Protein AF-A0A316PCS7-F1 (afdb_monomer)

Sequence (83 aa):
MIEINVNEYEKMRNENNKFCGRVFSRNDKKVVMYYKTTNEDDLSKSSYQILNELTSKQVLLKGSYDVFRHWMSPEVENVNFNY

Foldseek 3Di:
DAWDDPVVQVVCVVVLNQQWKWKAFPVVRGTPTIDGDPDPVVLPDDQVRVVVVVCVVPVDDFGWMWIAGSNDPVRTDIDRRDD

Structure (mmCIF, N/CA/C/O backbone):
data_AF-A0A316PCS7-F1
#
_entry.id   AF-A0A316PCS7-F1
#
loop_
_atom_site.group_PDB
_atom_site.id
_atom_site.type_symbol
_atom_site.label_atom_id
_atom_site.label_alt_id
_atom_site.label_comp_id
_atom_site.label_asym_id
_atom_site.label_entity_id
_atom_s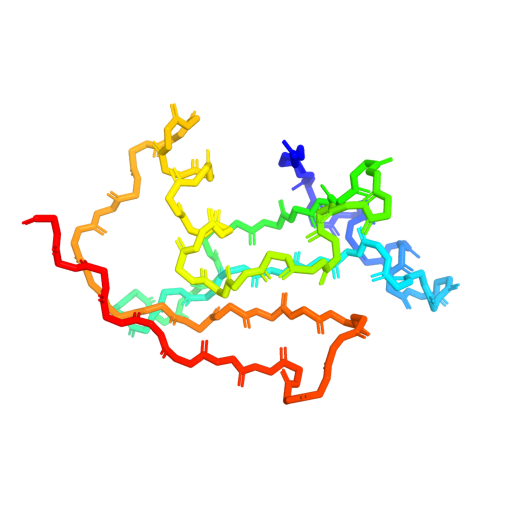ite.label_seq_id
_atom_site.pdbx_PDB_ins_code
_atom_site.Cartn_x
_atom_site.Cartn_y
_atom_site.Cartn_z
_atom_site.occupancy
_atom_site.B_iso_or_equiv
_atom_site.auth_seq_id
_atom_site.auth_comp_id
_atom_site.auth_asym_id
_atom_site.auth_atom_id
_atom_site.pdbx_PDB_model_num
ATOM 1 N N . MET A 1 1 ? 10.736 4.053 0.891 1.00 81.81 1 MET A N 1
ATOM 2 C CA . MET A 1 1 ? 9.418 4.244 0.229 1.00 81.81 1 MET A CA 1
ATOM 3 C C . MET A 1 1 ? 8.921 5.678 0.298 1.00 81.81 1 MET A C 1
ATOM 5 O O . MET A 1 1 ? 9.193 6.387 1.269 1.00 81.81 1 MET A O 1
ATOM 9 N N . ILE A 1 2 ? 8.199 6.111 -0.736 1.00 86.31 2 ILE A N 1
ATOM 10 C CA . ILE A 1 2 ? 7.633 7.462 -0.847 1.00 86.31 2 ILE A CA 1
ATOM 11 C C . ILE A 1 2 ? 6.131 7.343 -1.110 1.00 86.31 2 ILE A C 1
ATOM 13 O O . ILE A 1 2 ? 5.726 6.578 -1.985 1.00 86.31 2 ILE A O 1
ATOM 17 N N . GLU A 1 3 ? 5.321 8.090 -0.359 1.00 87.69 3 GLU A N 1
ATOM 18 C CA . GLU A 1 3 ? 3.893 8.231 -0.649 1.00 87.69 3 GLU A CA 1
ATOM 19 C C . GLU A 1 3 ? 3.700 8.967 -1.979 1.00 87.69 3 GLU A C 1
ATOM 21 O O . GLU A 1 3 ? 4.366 9.961 -2.266 1.00 87.69 3 GLU A O 1
ATOM 26 N N . ILE A 1 4 ? 2.776 8.470 -2.791 1.00 90.00 4 ILE A N 1
ATOM 27 C CA . ILE A 1 4 ? 2.377 9.091 -4.050 1.00 90.00 4 ILE A CA 1
ATOM 28 C C . ILE A 1 4 ? 0.875 9.349 -4.040 1.00 90.00 4 ILE A C 1
ATOM 30 O O . ILE A 1 4 ? 0.122 8.752 -3.274 1.00 90.00 4 ILE A O 1
ATOM 34 N N . ASN A 1 5 ? 0.426 10.241 -4.914 1.00 90.94 5 ASN A N 1
ATOM 35 C CA . ASN A 1 5 ? -0.998 10.446 -5.130 1.00 90.94 5 ASN A CA 1
ATOM 36 C C . ASN A 1 5 ? -1.579 9.362 -6.060 1.00 90.94 5 ASN A C 1
ATOM 38 O O . ASN A 1 5 ? -0.854 8.591 -6.694 1.00 90.94 5 ASN A O 1
ATOM 42 N N . VAL A 1 6 ? -2.909 9.323 -6.148 1.00 89.62 6 VAL A N 1
ATOM 43 C CA . VAL A 1 6 ? -3.631 8.346 -6.974 1.00 89.62 6 VAL A CA 1
ATOM 44 C C . VAL A 1 6 ? -3.279 8.453 -8.462 1.00 89.62 6 VAL A C 1
ATOM 46 O O . VAL A 1 6 ? -3.099 7.425 -9.102 1.00 89.62 6 VAL A O 1
ATOM 49 N N . ASN A 1 7 ? -3.098 9.665 -9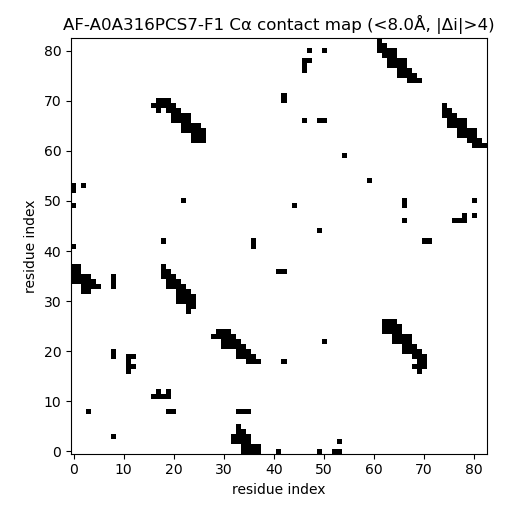.000 1.00 91.62 7 ASN A N 1
ATOM 50 C CA . ASN A 1 7 ? -2.788 9.865 -10.420 1.00 91.62 7 ASN A CA 1
ATOM 51 C C . ASN A 1 7 ? -1.424 9.266 -10.785 1.00 91.62 7 ASN A C 1
ATOM 53 O O . ASN A 1 7 ? -1.296 8.576 -11.793 1.00 91.62 7 ASN A O 1
ATOM 57 N N . GLU A 1 8 ? -0.417 9.492 -9.941 1.00 90.38 8 GLU A N 1
ATOM 58 C CA . GLU A 1 8 ? 0.917 8.914 -10.103 1.00 90.38 8 GLU A CA 1
ATOM 59 C C . GLU A 1 8 ? 0.869 7.387 -10.003 1.00 90.38 8 GLU A C 1
ATOM 61 O O . GLU A 1 8 ? 1.482 6.693 -10.813 1.00 90.38 8 GLU A O 1
ATOM 66 N N . TYR A 1 9 ? 0.092 6.851 -9.057 1.00 90.81 9 TYR A N 1
ATOM 67 C CA . TYR A 1 9 ? -0.107 5.409 -8.935 1.00 90.81 9 TYR A CA 1
ATOM 68 C C . TYR A 1 9 ? -0.767 4.811 -10.180 1.00 90.81 9 TYR A C 1
ATOM 70 O O . TYR A 1 9 ? -0.298 3.794 -10.686 1.00 90.81 9 TYR A O 1
ATOM 78 N N . GLU A 1 10 ? -1.832 5.428 -10.695 1.00 90.31 10 GLU A N 1
ATOM 79 C CA . GLU A 1 10 ? -2.519 4.945 -11.895 1.00 90.31 10 GLU A CA 1
ATOM 80 C C . GLU A 1 10 ? -1.623 5.016 -13.127 1.00 90.31 10 GLU A C 1
ATOM 82 O O . GLU A 1 10 ? -1.607 4.078 -13.923 1.00 90.31 10 GLU A O 1
ATOM 87 N N . LYS A 1 11 ? -0.822 6.078 -13.261 1.00 91.56 11 LYS A N 1
ATOM 88 C CA . LYS A 1 11 ? 0.171 6.197 -14.329 1.00 91.56 11 LYS A CA 1
ATOM 89 C C . LYS A 1 11 ? 1.198 5.065 -14.254 1.00 91.56 11 LYS A C 1
ATOM 91 O O . LYS A 1 11 ? 1.346 4.324 -15.220 1.00 91.56 11 LYS A O 1
ATOM 96 N N . MET A 1 12 ? 1.813 4.860 -13.088 1.00 89.31 12 MET A N 1
ATOM 97 C CA . MET A 1 12 ? 2.766 3.768 -12.860 1.00 89.31 12 MET A CA 1
ATOM 98 C C . MET A 1 12 ? 2.137 2.396 -13.124 1.00 89.31 12 MET A C 1
ATOM 100 O O . MET A 1 12 ? 2.741 1.556 -13.785 1.00 89.31 12 MET A O 1
ATOM 104 N N . ARG A 1 13 ? 0.902 2.173 -12.665 1.00 85.00 13 ARG A N 1
ATOM 105 C CA . ARG A 1 13 ? 0.161 0.933 -12.911 1.00 85.00 13 ARG A CA 1
ATOM 106 C C . ARG A 1 13 ? -0.092 0.705 -14.404 1.00 85.00 13 ARG A C 1
ATOM 108 O O . ARG A 1 13 ? 0.101 -0.412 -14.878 1.00 85.00 13 ARG A O 1
ATOM 115 N N . ASN A 1 14 ? -0.505 1.738 -15.138 1.00 86.81 14 ASN A N 1
ATOM 116 C CA . ASN A 1 14 ? -0.732 1.669 -16.586 1.00 86.81 14 ASN A CA 1
ATOM 117 C C . ASN A 1 14 ? 0.568 1.412 -17.360 1.00 86.81 14 ASN A C 1
ATOM 119 O O . ASN A 1 14 ? 0.559 0.682 -18.346 1.00 86.81 14 ASN A O 1
ATOM 123 N N . GLU A 1 15 ? 1.691 1.936 -16.872 1.00 88.19 15 GLU A N 1
ATOM 124 C CA . GLU A 1 15 ? 3.033 1.664 -17.400 1.00 88.19 15 GLU A CA 1
ATOM 125 C C . GLU A 1 15 ? 3.590 0.291 -16.968 1.00 88.19 15 GLU A C 1
ATOM 127 O O . GLU A 1 15 ? 4.748 -0.019 -17.235 1.00 88.19 15 GLU A O 1
ATOM 132 N N . ASN A 1 16 ? 2.783 -0.548 -16.303 1.00 79.81 16 ASN A N 1
ATOM 133 C CA . ASN A 1 16 ? 3.187 -1.845 -15.750 1.00 79.81 16 ASN A CA 1
ATOM 134 C C . ASN A 1 16 ? 4.398 -1.743 -14.800 1.00 79.81 16 ASN A C 1
ATOM 136 O O . ASN A 1 16 ? 5.221 -2.653 -14.680 1.00 79.81 16 ASN A O 1
ATOM 140 N N . ASN A 1 17 ? 4.526 -0.600 -14.127 1.00 81.75 17 ASN A N 1
ATOM 141 C CA . ASN A 1 17 ? 5.648 -0.316 -13.260 1.00 81.75 17 ASN A CA 1
ATOM 142 C C . ASN A 1 17 ? 5.512 -1.113 -11.961 1.00 81.75 17 ASN A C 1
ATOM 144 O O . ASN A 1 17 ? 4.623 -0.882 -11.138 1.00 81.75 17 ASN A O 1
ATOM 148 N N . LYS A 1 18 ? 6.445 -2.044 -11.771 1.00 79.25 18 LYS A N 1
ATOM 149 C CA . LYS A 1 18 ? 6.479 -2.943 -10.620 1.00 79.25 18 LYS A CA 1
ATOM 150 C C . LYS A 1 18 ? 6.852 -2.232 -9.322 1.00 79.25 18 LYS A C 1
ATOM 152 O O . LYS A 1 18 ? 6.621 -2.785 -8.268 1.00 79.25 18 LYS A O 1
ATOM 157 N N . PHE A 1 19 ? 7.348 -0.999 -9.347 1.00 85.38 19 PHE A N 1
ATOM 158 C CA . PHE A 1 19 ? 7.796 -0.283 -8.148 1.00 85.38 19 PHE A CA 1
ATOM 159 C C . PHE A 1 19 ? 6.675 0.507 -7.444 1.00 85.38 19 PHE A C 1
ATOM 161 O O . PHE A 1 19 ? 6.933 1.538 -6.819 1.00 85.38 19 PHE A O 1
ATOM 168 N N . CYS A 1 20 ? 5.414 0.080 -7.565 1.00 88.94 20 CYS A N 1
ATOM 169 C CA . CYS A 1 20 ? 4.268 0.773 -6.973 1.00 88.94 20 CYS A CA 1
ATOM 170 C C . CYS A 1 20 ? 3.339 -0.168 -6.197 1.00 88.94 20 CYS A C 1
ATOM 172 O O . CYS A 1 20 ? 3.238 -1.362 -6.476 1.00 88.94 20 CYS A O 1
ATOM 174 N N . GLY A 1 21 ? 2.662 0.378 -5.191 1.00 90.56 21 GLY A N 1
ATOM 175 C CA . GLY A 1 21 ? 1.783 -0.361 -4.297 1.00 90.56 21 GLY A CA 1
ATOM 176 C C . GLY A 1 21 ? 0.722 0.536 -3.669 1.00 90.56 21 GLY A C 1
ATOM 177 O O . GLY A 1 21 ? 0.746 1.761 -3.800 1.00 90.56 21 GLY A O 1
ATOM 178 N N . ARG A 1 22 ? -0.247 -0.080 -2.993 1.00 91.44 22 ARG A N 1
ATOM 179 C CA . ARG A 1 22 ? -1.274 0.646 -2.232 1.00 91.44 22 ARG A CA 1
ATOM 180 C C . ARG A 1 22 ? -1.601 -0.061 -0.929 1.00 91.44 22 ARG A C 1
ATOM 182 O O . ARG A 1 22 ? -1.439 -1.272 -0.826 1.00 91.44 22 ARG A O 1
ATOM 189 N N . VAL A 1 23 ? -2.084 0.692 0.045 1.00 90.12 23 VAL A N 1
ATOM 190 C CA . VAL A 1 23 ? -2.525 0.178 1.339 1.00 90.12 23 VAL A CA 1
ATOM 191 C C . VAL A 1 23 ? -4.019 0.419 1.468 1.00 90.12 23 VAL A C 1
ATOM 193 O O . VAL A 1 23 ? -4.496 1.551 1.368 1.00 90.12 23 VAL A O 1
ATOM 196 N N . PHE A 1 24 ? -4.765 -0.653 1.692 1.00 90.50 24 PHE A N 1
ATOM 197 C CA . PHE A 1 24 ? -6.206 -0.615 1.885 1.00 90.50 24 PHE A CA 1
ATOM 198 C C . PHE A 1 24 ? -6.539 -0.897 3.347 1.00 90.50 24 PHE A C 1
ATOM 200 O O . PHE A 1 24 ? -6.156 -1.934 3.878 1.00 90.50 24 PHE A O 1
ATOM 207 N N . SER A 1 25 ? -7.249 0.020 4.004 1.00 89.19 25 SER A N 1
ATOM 208 C CA . SER A 1 25 ? -7.773 -0.209 5.353 1.00 89.19 25 SER A CA 1
ATOM 209 C C . SER A 1 25 ? -9.036 -1.049 5.250 1.00 89.19 25 SER A C 1
ATOM 211 O O . SER A 1 25 ? -10.022 -0.619 4.645 1.00 89.19 25 SER A O 1
ATOM 213 N N . ARG A 1 26 ? -9.038 -2.233 5.868 1.00 86.31 26 ARG A N 1
ATOM 214 C CA . ARG A 1 26 ? -10.257 -3.045 5.974 1.00 86.31 26 ARG A CA 1
ATOM 215 C C . ARG A 1 26 ? -11.265 -2.444 6.942 1.00 86.31 26 ARG A C 1
ATOM 217 O O . ARG A 1 26 ? -12.461 -2.611 6.720 1.00 86.31 26 ARG A O 1
ATOM 224 N N . ASN A 1 27 ? -10.800 -1.728 7.965 1.00 84.31 27 ASN A N 1
ATOM 225 C CA . ASN A 1 27 ? -11.676 -1.064 8.931 1.00 84.31 27 ASN A CA 1
ATOM 226 C C . ASN A 1 27 ? -12.522 0.016 8.249 1.00 84.31 27 ASN A C 1
ATOM 228 O O . ASN A 1 27 ? -13.741 0.037 8.391 1.00 84.31 27 ASN A O 1
ATOM 232 N N . ASP A 1 28 ? -11.878 0.873 7.458 1.00 82.00 28 ASP A N 1
ATOM 233 C CA . ASP A 1 28 ? -12.533 1.980 6.754 1.00 82.00 28 ASP A CA 1
ATOM 234 C C . ASP A 1 28 ? -13.083 1.586 5.376 1.00 82.00 28 ASP A C 1
ATOM 236 O O . ASP A 1 28 ? -13.725 2.399 4.711 1.00 82.00 28 ASP A O 1
ATOM 240 N N . LYS A 1 29 ? -12.781 0.365 4.913 1.00 85.56 29 LYS A N 1
ATOM 241 C CA . LYS A 1 29 ? -13.070 -0.140 3.561 1.00 85.56 29 LYS A CA 1
ATOM 242 C C . LYS A 1 29 ? -12.636 0.824 2.448 1.00 85.56 29 LYS A C 1
ATOM 244 O O . LYS A 1 29 ? -13.310 0.944 1.425 1.00 85.56 29 LYS A O 1
ATOM 249 N N . LYS A 1 30 ? -11.501 1.504 2.631 1.00 85.75 30 LYS A N 1
ATOM 250 C CA . LYS A 1 30 ? -10.958 2.473 1.667 1.00 85.75 30 LYS A CA 1
ATOM 251 C C . LYS A 1 30 ? -9.443 2.363 1.540 1.00 85.75 30 LYS A C 1
ATOM 253 O O . LYS A 1 30 ? -8.754 1.949 2.474 1.00 85.75 30 LYS A O 1
ATOM 258 N N . VAL A 1 31 ? -8.922 2.771 0.383 1.00 85.06 31 VAL A N 1
ATOM 259 C CA . VAL A 1 31 ? -7.477 2.957 0.202 1.00 85.06 31 VAL A CA 1
ATOM 260 C C . VAL A 1 31 ? -7.048 4.133 1.065 1.00 85.06 31 VAL A C 1
ATOM 262 O O . VAL A 1 31 ? -7.586 5.230 0.928 1.00 85.06 31 VAL A O 1
ATOM 265 N N . VAL A 1 32 ? -6.110 3.881 1.969 1.00 87.44 32 VAL A N 1
ATOM 266 C CA . VA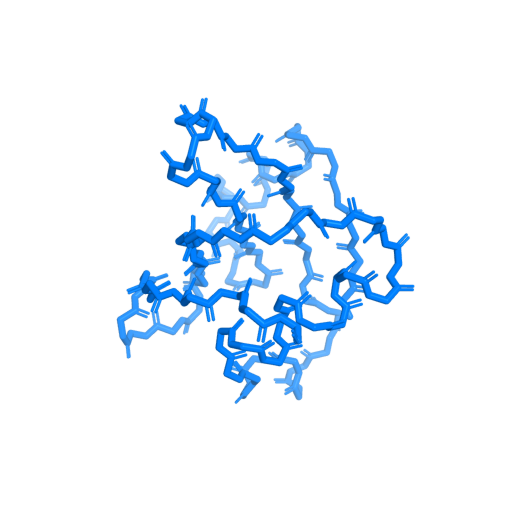L A 1 32 ? -5.573 4.909 2.864 1.00 87.44 32 VAL A CA 1
ATOM 267 C C . VAL A 1 32 ? -4.289 5.513 2.320 1.00 87.44 32 VAL A C 1
ATOM 269 O O . VAL A 1 32 ? -3.976 6.641 2.668 1.00 87.44 32 VAL A O 1
ATOM 272 N N . MET A 1 33 ? -3.568 4.790 1.455 1.00 88.75 33 MET A N 1
ATOM 273 C CA . MET A 1 33 ? -2.285 5.257 0.940 1.00 88.75 33 MET A CA 1
ATOM 274 C C . MET A 1 33 ? -1.915 4.608 -0.393 1.00 88.75 33 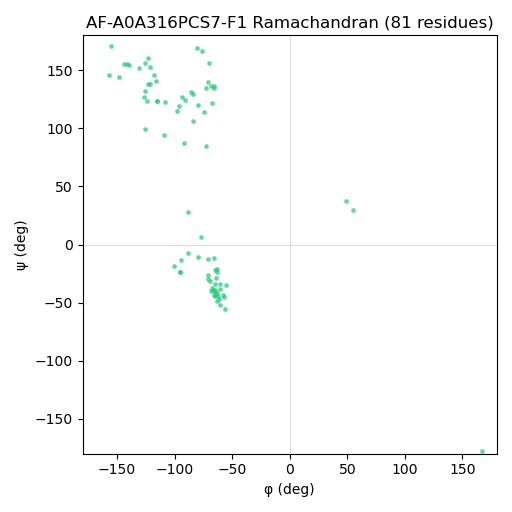MET A C 1
ATOM 276 O O . MET A 1 33 ? -2.168 3.420 -0.610 1.00 88.75 33 MET A O 1
ATOM 280 N N . TYR A 1 34 ? -1.244 5.372 -1.251 1.00 91.12 34 TYR A N 1
ATOM 281 C CA . TYR A 1 34 ? -0.528 4.869 -2.420 1.00 91.12 34 TYR A CA 1
ATOM 282 C C . TYR A 1 34 ? 0.954 5.161 -2.235 1.00 91.12 34 TYR A C 1
ATOM 284 O O . TYR A 1 34 ? 1.325 6.212 -1.719 1.00 91.12 34 TYR A O 1
ATOM 292 N N . TYR A 1 35 ? 1.819 4.238 -2.632 1.00 89.75 35 TYR A N 1
ATOM 293 C CA . TYR A 1 35 ? 3.249 4.401 -2.416 1.00 89.75 35 TYR A CA 1
ATOM 294 C C . TYR A 1 35 ? 4.056 3.839 -3.580 1.00 89.75 35 TYR A C 1
ATOM 296 O O . TYR A 1 35 ? 3.611 2.949 -4.309 1.00 89.75 35 TYR A O 1
ATOM 304 N N . LYS A 1 36 ? 5.267 4.373 -3.742 1.00 90.19 36 LYS A N 1
ATOM 305 C CA . LYS A 1 36 ? 6.290 3.821 -4.625 1.00 90.19 36 LYS A CA 1
ATOM 306 C C . LYS A 1 36 ? 7.522 3.394 -3.846 1.00 90.19 36 LYS A C 1
ATOM 308 O O . LYS A 1 36 ? 7.927 4.025 -2.860 1.00 90.19 36 LYS A O 1
ATOM 313 N N . THR A 1 37 ? 8.135 2.327 -4.323 1.00 86.56 37 THR A N 1
ATOM 314 C CA . THR A 1 37 ? 9.456 1.872 -3.904 1.00 86.56 37 THR A CA 1
ATOM 315 C C . THR A 1 37 ? 10.498 2.607 -4.735 1.00 86.56 37 THR A C 1
ATOM 317 O O . THR A 1 37 ? 10.366 2.707 -5.951 1.00 86.56 37 THR A O 1
ATOM 320 N N . THR A 1 38 ? 11.510 3.171 -4.087 1.00 79.94 38 THR A N 1
ATOM 321 C CA . THR A 1 38 ? 12.560 3.946 -4.771 1.00 79.94 38 THR A CA 1
ATOM 322 C C . THR A 1 38 ? 13.791 3.113 -5.086 1.00 79.94 38 THR A C 1
ATOM 324 O O . THR A 1 38 ? 14.515 3.459 -6.010 1.00 79.94 38 THR A O 1
ATOM 327 N N . ASN A 1 39 ? 14.007 2.024 -4.344 1.00 79.50 39 ASN A N 1
ATOM 328 C CA . ASN A 1 39 ? 15.146 1.127 -4.504 1.00 79.50 39 ASN A CA 1
ATOM 329 C C . ASN A 1 39 ? 14.669 -0.319 -4.685 1.00 79.50 39 ASN A C 1
ATOM 331 O O . ASN A 1 39 ? 13.594 -0.678 -4.210 1.00 79.50 39 ASN A O 1
ATOM 335 N N 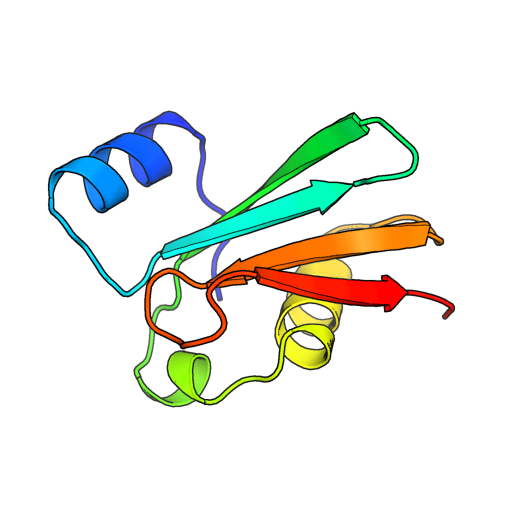. GLU A 1 40 ? 15.488 -1.171 -5.304 1.00 78.62 40 GLU A N 1
ATOM 336 C CA . GLU A 1 40 ? 15.206 -2.614 -5.395 1.00 78.62 40 GLU A CA 1
ATOM 337 C C . GLU A 1 40 ? 15.186 -3.299 -4.023 1.00 78.62 40 GLU A C 1
ATOM 339 O O . GLU A 1 40 ? 14.424 -4.235 -3.810 1.00 78.62 40 GLU A O 1
ATOM 344 N N . ASP A 1 41 ? 15.943 -2.780 -3.057 1.00 80.19 41 ASP A N 1
ATOM 345 C CA . ASP A 1 41 ? 15.956 -3.284 -1.681 1.00 80.19 41 ASP A CA 1
ATOM 346 C C . ASP A 1 41 ? 14.565 -3.187 -1.020 1.00 80.19 41 ASP A C 1
ATOM 348 O O . ASP A 1 41 ? 14.136 -4.086 -0.294 1.00 80.19 41 ASP A O 1
ATOM 352 N N . ASP A 1 42 ? 13.790 -2.148 -1.369 1.00 79.12 42 ASP A N 1
ATOM 353 C CA . ASP A 1 42 ? 12.406 -1.985 -0.911 1.00 79.12 42 ASP A CA 1
ATOM 354 C C . ASP A 1 42 ? 11.479 -3.097 -1.443 1.00 79.12 42 ASP A C 1
ATOM 356 O O . ASP A 1 42 ? 10.439 -3.354 -0.837 1.00 79.12 42 ASP A O 1
ATOM 360 N N . LEU A 1 43 ? 11.838 -3.771 -2.544 1.00 79.12 43 LEU A N 1
ATOM 361 C CA . LEU A 1 43 ? 11.034 -4.857 -3.110 1.00 79.12 43 LEU A CA 1
ATOM 362 C C . LEU A 1 43 ? 11.069 -6.118 -2.239 1.00 79.12 43 LEU A C 1
ATOM 364 O O . LEU A 1 43 ? 10.117 -6.900 -2.246 1.00 79.12 43 LEU A O 1
ATOM 368 N N . SER A 1 44 ? 12.144 -6.297 -1.467 1.00 82.25 44 SER A N 1
ATOM 369 C CA . SER A 1 44 ? 12.304 -7.413 -0.530 1.00 82.25 44 SER A CA 1
ATOM 370 C C . SER A 1 44 ? 11.544 -7.211 0.786 1.00 82.25 44 SER A C 1
ATOM 372 O O . SER A 1 44 ? 11.404 -8.146 1.579 1.00 82.25 44 SER A O 1
ATOM 374 N N . LYS A 1 45 ? 11.021 -6.000 1.027 1.00 82.56 45 LYS A N 1
ATOM 375 C CA . LYS A 1 45 ? 10.340 -5.677 2.279 1.00 82.56 45 LYS A CA 1
ATOM 376 C C . LYS A 1 45 ? 9.024 -6.433 2.412 1.00 82.56 45 LYS A C 1
ATOM 378 O O . LYS A 1 45 ? 8.195 -6.513 1.503 1.00 82.56 45 LYS A O 1
ATOM 383 N N . SER A 1 46 ? 8.810 -6.953 3.614 1.00 85.06 46 SER A N 1
ATOM 384 C CA . SER A 1 46 ? 7.545 -7.587 3.981 1.00 85.06 46 SER A CA 1
ATOM 385 C C . SER A 1 46 ? 6.428 -6.550 4.096 1.00 85.06 46 SER A C 1
ATOM 387 O O . SER A 1 46 ? 6.672 -5.385 4.408 1.00 85.06 46 SER A O 1
ATOM 389 N N . SER A 1 47 ? 5.180 -6.983 3.937 1.00 86.44 47 SER A N 1
ATOM 390 C CA . SER A 1 47 ? 3.993 -6.123 4.054 1.00 86.44 47 SER A CA 1
ATOM 391 C C . SER A 1 47 ? 3.922 -5.375 5.391 1.00 86.44 47 SER A C 1
ATOM 393 O O . SER A 1 47 ? 3.554 -4.203 5.432 1.00 86.44 47 SER A O 1
ATOM 395 N N . TYR A 1 48 ? 4.376 -6.010 6.477 1.00 86.19 48 TYR A N 1
ATOM 396 C CA . TYR A 1 48 ? 4.515 -5.363 7.783 1.00 86.19 48 TYR A CA 1
ATOM 397 C C . TYR A 1 48 ? 5.576 -4.255 7.793 1.00 86.19 48 TYR A C 1
ATOM 399 O O . TYR A 1 48 ? 5.336 -3.183 8.336 1.00 86.19 48 TYR A O 1
ATOM 407 N N . GLN A 1 49 ? 6.741 -4.482 7.177 1.00 87.44 49 GLN A N 1
ATOM 408 C CA . GLN A 1 49 ? 7.812 -3.481 7.104 1.00 87.44 49 GLN A CA 1
ATOM 409 C C . GLN A 1 49 ? 7.394 -2.280 6.253 1.00 87.44 49 GLN A C 1
ATOM 411 O O . GLN A 1 49 ? 7.669 -1.146 6.633 1.00 87.44 49 GLN A O 1
ATOM 416 N N . ILE A 1 50 ? 6.688 -2.533 5.147 1.00 86.81 50 ILE A N 1
ATOM 417 C CA . ILE A 1 50 ? 6.072 -1.498 4.312 1.00 86.81 50 ILE A CA 1
ATOM 418 C C . ILE A 1 50 ? 5.132 -0.643 5.161 1.00 86.81 50 ILE A C 1
ATOM 420 O O . ILE A 1 50 ? 5.317 0.567 5.252 1.00 86.81 50 ILE A O 1
ATOM 424 N N . LEU A 1 51 ? 4.163 -1.267 5.838 1.00 86.50 51 LEU A N 1
ATOM 425 C CA . LEU A 1 51 ? 3.236 -0.560 6.721 1.00 86.50 51 LEU A CA 1
ATOM 426 C C . LEU A 1 51 ? 3.962 0.209 7.820 1.00 86.50 51 LEU A C 1
ATOM 428 O O . LEU A 1 51 ? 3.644 1.368 8.041 1.00 86.50 51 LEU A O 1
ATOM 432 N N . ASN A 1 52 ? 4.951 -0.389 8.480 1.00 85.75 52 ASN A N 1
ATOM 433 C CA . ASN A 1 52 ? 5.681 0.251 9.570 1.00 85.75 52 ASN A CA 1
ATOM 434 C C . ASN A 1 52 ? 6.485 1.478 9.099 1.00 85.75 52 ASN A C 1
ATOM 436 O O . ASN A 1 52 ? 6.486 2.518 9.759 1.00 85.75 52 ASN A O 1
ATOM 440 N N . GLU A 1 53 ? 7.127 1.395 7.930 1.00 85.44 53 GLU A N 1
ATOM 441 C CA . GLU A 1 53 ? 7.857 2.520 7.337 1.00 85.44 53 GLU A CA 1
ATOM 442 C C . GLU A 1 53 ? 6.909 3.636 6.883 1.00 85.44 53 GLU A C 1
ATOM 444 O O . GLU A 1 53 ? 7.189 4.816 7.097 1.00 85.44 53 GLU A O 1
ATOM 449 N N . LEU A 1 54 ? 5.764 3.275 6.299 1.00 80.38 54 LEU A N 1
ATOM 450 C CA . LEU A 1 54 ? 4.727 4.233 5.921 1.00 80.38 54 LEU A CA 1
ATOM 451 C C . LEU A 1 54 ? 4.072 4.872 7.159 1.00 80.38 54 LEU A C 1
ATOM 453 O O . LEU A 1 54 ? 3.841 6.078 7.165 1.00 80.38 54 LEU A O 1
ATOM 457 N N . THR A 1 55 ? 3.875 4.110 8.241 1.00 77.00 55 THR A N 1
ATOM 458 C CA . THR A 1 55 ? 3.337 4.607 9.523 1.00 77.00 55 THR A CA 1
ATOM 459 C C . THR A 1 55 ? 4.321 5.532 10.239 1.00 77.00 55 THR A C 1
ATOM 461 O O . THR A 1 55 ? 3.946 6.489 10.905 1.00 77.00 55 THR A O 1
ATOM 464 N N . SER A 1 56 ? 5.623 5.304 10.072 1.00 74.31 56 SER A N 1
ATOM 465 C CA . SER A 1 56 ? 6.631 6.240 10.586 1.00 74.31 56 SER A CA 1
ATOM 466 C C . SER A 1 56 ? 6.539 7.618 9.914 1.00 74.31 56 SER A C 1
ATOM 468 O O . SER A 1 56 ? 7.005 8.607 10.474 1.00 74.31 56 SER A O 1
ATOM 470 N N . LYS A 1 57 ? 5.935 7.697 8.720 1.00 71.19 57 LYS A N 1
ATOM 471 C CA . LYS A 1 57 ? 5.734 8.940 7.957 1.00 71.19 57 LYS A CA 1
ATOM 472 C C . LYS A 1 57 ? 4.320 9.519 8.085 1.00 71.19 57 LYS A C 1
ATOM 474 O O . LYS A 1 57 ? 4.135 10.699 7.803 1.00 71.19 57 LYS A O 1
ATOM 479 N N . GLN A 1 58 ? 3.342 8.722 8.512 1.00 67.00 58 GLN A N 1
ATOM 480 C CA . GLN A 1 58 ? 1.946 9.114 8.708 1.00 67.00 58 GLN A CA 1
ATOM 481 C C . GLN A 1 58 ? 1.313 8.334 9.855 1.00 67.00 58 GLN A C 1
ATOM 483 O O . GLN A 1 58 ? 1.529 7.140 9.989 1.00 67.00 58 GLN A O 1
ATOM 488 N N . VAL A 1 59 ? 0.428 8.962 10.624 1.00 66.75 59 VAL A N 1
ATOM 489 C CA . VAL A 1 59 ? -0.302 8.272 11.695 1.00 66.75 59 VAL A CA 1
ATOM 490 C C . VAL A 1 59 ? -1.361 7.335 11.094 1.00 66.75 59 VAL A C 1
ATOM 492 O O . VAL A 1 59 ? -2.525 7.704 10.948 1.00 66.75 59 VAL A O 1
ATOM 495 N N . LEU A 1 60 ? -0.963 6.115 10.728 1.00 69.19 60 LEU A N 1
ATOM 496 C CA . LEU A 1 60 ? -1.900 5.022 10.480 1.00 69.19 60 LEU A CA 1
ATOM 497 C C . LEU A 1 60 ? -2.467 4.545 11.824 1.00 69.19 60 LEU A C 1
ATOM 499 O O . LEU A 1 60 ? -1.748 4.396 12.813 1.00 69.19 60 LEU A O 1
ATOM 503 N N . LEU A 1 61 ? -3.784 4.351 11.868 1.00 70.00 61 LEU A N 1
ATOM 504 C CA . LEU A 1 61 ? -4.485 3.874 13.057 1.00 70.00 61 LEU A CA 1
ATOM 505 C C . LEU A 1 61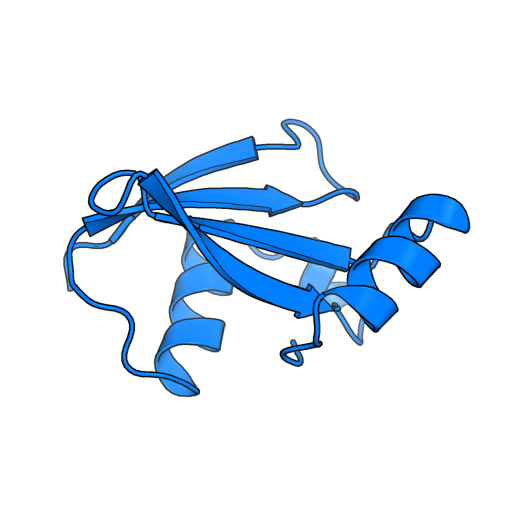 ? -4.262 2.366 13.252 1.00 70.00 61 LEU A C 1
ATOM 507 O O . LEU A 1 61 ? -3.800 1.654 12.365 1.00 70.00 61 LEU A O 1
ATOM 511 N N . LYS A 1 62 ? -4.599 1.849 14.435 1.00 76.69 62 LYS A N 1
ATOM 512 C CA . LYS A 1 62 ? -4.613 0.397 14.658 1.00 76.69 62 LYS A CA 1
ATOM 513 C C . LYS A 1 62 ? -5.707 -0.245 13.802 1.00 76.69 62 LYS A C 1
ATOM 515 O O . LYS A 1 62 ? -6.838 0.246 13.783 1.00 76.69 62 LYS A O 1
ATOM 520 N N . GLY A 1 63 ? -5.396 -1.350 13.128 1.00 83.50 63 GLY A N 1
ATOM 521 C CA . GLY A 1 63 ? -6.378 -2.038 12.292 1.00 83.50 63 GLY A CA 1
ATOM 522 C C . GLY A 1 63 ? -5.805 -3.089 11.350 1.00 83.50 63 GLY A C 1
ATOM 523 O O . GLY A 1 63 ? -4.607 -3.371 11.342 1.00 83.50 63 GLY A O 1
ATOM 524 N N . SER A 1 64 ? -6.688 -3.682 10.549 1.00 87.75 64 SER A N 1
ATOM 525 C CA . SER A 1 64 ? -6.314 -4.642 9.511 1.00 87.75 64 SER A CA 1
ATOM 526 C C . SER A 1 64 ? -6.139 -3.933 8.171 1.00 87.75 64 SER A C 1
ATOM 528 O O . SER A 1 64 ? -7.054 -3.262 7.685 1.00 87.75 64 SER A O 1
ATOM 530 N N . TYR A 1 65 ? -4.986 -4.137 7.546 1.00 90.00 65 TYR A N 1
ATOM 531 C CA . TYR A 1 65 ? -4.613 -3.514 6.284 1.00 90.00 65 TYR A CA 1
ATOM 532 C C . TYR A 1 65 ? -4.277 -4.570 5.239 1.00 90.00 65 TYR A C 1
ATOM 534 O O . TYR A 1 65 ? -3.590 -5.542 5.533 1.00 90.00 65 TYR A O 1
ATOM 542 N N . ASP A 1 66 ? -4.731 -4.368 4.009 1.00 90.25 66 ASP A N 1
ATOM 543 C CA . ASP A 1 66 ? -4.242 -5.116 2.857 1.00 90.25 66 ASP A CA 1
ATOM 544 C C . ASP A 1 66 ? -3.165 -4.294 2.157 1.00 90.25 66 ASP A C 1
ATOM 546 O O . ASP A 1 66 ? -3.417 -3.180 1.684 1.00 90.25 66 ASP A O 1
ATOM 550 N N . VAL A 1 67 ? -1.959 -4.847 2.097 1.00 90.06 67 VAL A N 1
ATOM 551 C CA . VAL A 1 67 ? -0.823 -4.226 1.419 1.00 90.06 67 VAL A CA 1
ATOM 552 C C . VAL A 1 67 ? -0.700 -4.842 0.040 1.00 90.06 67 VAL A C 1
ATOM 554 O O . VAL A 1 67 ? -0.416 -6.029 -0.097 1.00 90.06 67 VAL A O 1
ATOM 557 N N . PHE A 1 68 ? -0.910 -4.017 -0.978 1.00 89.75 68 PHE A N 1
ATOM 558 C CA . PHE A 1 68 ? -0.739 -4.380 -2.375 1.00 89.75 68 PHE A CA 1
ATOM 559 C C . PHE A 1 68 ? 0.695 -4.061 -2.800 1.00 89.75 68 PHE A C 1
ATOM 561 O O . PHE A 1 68 ? 1.129 -2.909 -2.681 1.00 89.75 68 PHE A O 1
ATOM 568 N N . ARG A 1 69 ? 1.400 -5.065 -3.320 1.00 88.50 69 ARG A N 1
ATOM 569 C CA . ARG A 1 69 ? 2.764 -5.009 -3.853 1.00 88.50 69 ARG A CA 1
ATOM 570 C C . ARG A 1 69 ? 2.748 -5.567 -5.272 1.00 88.50 69 ARG A C 1
ATOM 572 O O . ARG A 1 69 ? 2.776 -6.779 -5.456 1.00 88.50 69 ARG A O 1
ATOM 579 N N . HIS A 1 70 ? 2.728 -4.694 -6.276 1.00 82.88 70 HIS A N 1
ATOM 580 C CA . HIS A 1 70 ? 2.646 -5.117 -7.686 1.00 82.88 70 HIS A CA 1
ATOM 581 C C . HIS A 1 70 ? 3.878 -5.893 -8.182 1.00 82.88 70 HIS A C 1
ATOM 583 O O . HIS A 1 70 ? 3.857 -6.479 -9.259 1.00 82.88 70 HIS A O 1
ATOM 589 N N . TRP A 1 71 ? 4.967 -5.906 -7.414 1.00 82.62 71 TRP A N 1
ATOM 590 C CA . TRP A 1 71 ? 6.195 -6.630 -7.743 1.00 82.62 71 TRP A CA 1
ATOM 591 C C . TRP A 1 71 ? 6.304 -8.029 -7.132 1.00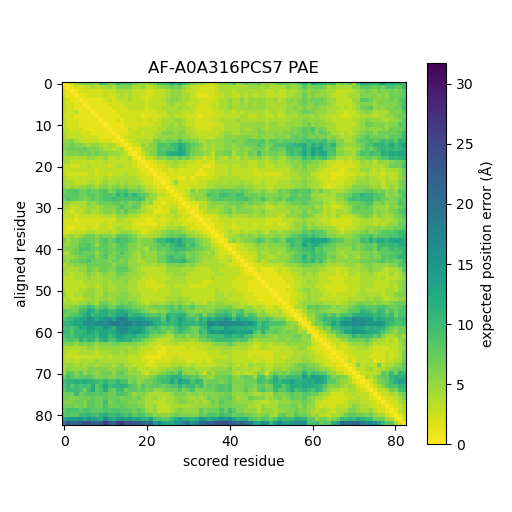 82.62 71 TRP A C 1
ATOM 593 O O . TRP A 1 71 ? 7.212 -8.762 -7.519 1.00 82.62 71 TRP A O 1
ATOM 603 N N . MET A 1 72 ? 5.458 -8.397 -6.164 1.00 77.31 72 MET A N 1
ATOM 604 C CA . MET A 1 72 ? 5.616 -9.642 -5.401 1.00 77.31 72 MET A CA 1
ATOM 605 C C . MET A 1 72 ? 4.386 -10.544 -5.530 1.00 77.31 72 MET A C 1
ATOM 607 O O . MET A 1 72 ? 3.277 -10.070 -5.731 1.00 77.31 72 MET A O 1
ATOM 611 N N . SER A 1 73 ? 4.577 -11.856 -5.387 1.00 75.31 73 SER A N 1
ATOM 612 C CA . SER A 1 73 ? 3.498 -12.840 -5.259 1.00 75.31 73 SER A CA 1
ATOM 613 C C . SER A 1 73 ? 3.558 -13.490 -3.868 1.00 75.31 73 SER A C 1
ATOM 615 O O . SER A 1 73 ? 4.602 -14.046 -3.532 1.00 75.31 73 SER A O 1
ATOM 617 N N . PRO A 1 74 ? 2.482 -13.451 -3.060 1.00 72.88 74 PRO A N 1
ATOM 618 C CA . PRO A 1 74 ? 1.180 -12.868 -3.373 1.00 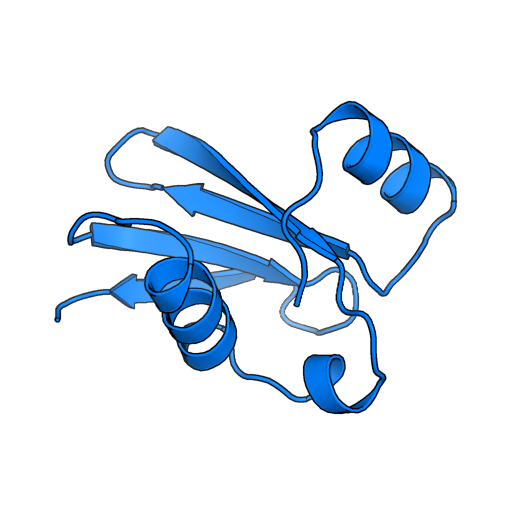72.88 74 PRO A CA 1
ATOM 619 C C . PRO A 1 74 ? 1.222 -11.333 -3.432 1.00 72.88 74 PRO A C 1
ATOM 621 O O . PRO A 1 74 ? 1.861 -10.671 -2.606 1.00 72.88 74 PRO A O 1
ATOM 624 N N . GLU A 1 75 ? 0.503 -10.783 -4.415 1.00 77.88 75 GLU A N 1
ATOM 625 C CA . GLU A 1 75 ? 0.400 -9.335 -4.646 1.00 77.88 75 GLU A CA 1
ATOM 626 C C . GLU A 1 75 ? -0.270 -8.619 -3.476 1.00 77.88 75 GLU A C 1
ATOM 628 O O . GLU A 1 75 ? -0.050 -7.429 -3.278 1.00 77.88 75 GLU A O 1
ATOM 633 N N . VAL A 1 76 ? -1.079 -9.333 -2.694 1.00 83.00 76 VAL A N 1
ATOM 634 C CA . VAL A 1 76 ? -1.779 -8.799 -1.530 1.00 83.00 76 VAL A CA 1
ATOM 635 C C . VAL A 1 76 ? -1.483 -9.660 -0.322 1.00 83.00 76 VAL A C 1
ATOM 637 O O . VAL A 1 76 ? -1.729 -10.865 -0.339 1.00 83.00 76 VAL A O 1
ATOM 640 N N . GLU A 1 77 ? -1.029 -9.026 0.751 1.00 87.00 77 GLU A N 1
ATOM 641 C CA . GLU A 1 77 ? -1.010 -9.645 2.071 1.00 87.00 77 GLU A CA 1
ATOM 642 C C . GLU A 1 77 ? -1.831 -8.828 3.051 1.00 87.00 77 GLU A C 1
ATOM 644 O O . GLU A 1 77 ? -1.763 -7.595 3.090 1.00 87.00 77 GLU A O 1
ATOM 649 N N . ASN A 1 78 ? -2.586 -9.551 3.871 1.00 86.25 78 ASN A N 1
ATOM 650 C CA . ASN A 1 78 ? -3.285 -8.959 4.987 1.00 86.25 78 ASN A CA 1
ATOM 651 C C . ASN A 1 78 ? -2.346 -8.854 6.188 1.00 86.25 78 ASN A C 1
ATOM 653 O O . ASN A 1 78 ? -1.723 -9.832 6.595 1.00 86.25 78 ASN A O 1
ATOM 657 N N . VAL A 1 79 ? -2.281 -7.666 6.771 1.00 85.62 79 VAL A N 1
ATOM 658 C CA . VAL A 1 79 ? -1.473 -7.369 7.944 1.00 85.62 79 VAL A CA 1
ATOM 659 C C . VAL A 1 79 ? -2.379 -6.796 9.020 1.00 85.62 79 VAL A C 1
ATOM 661 O O . VAL A 1 79 ? -3.043 -5.779 8.821 1.00 85.62 79 VAL A O 1
ATOM 664 N N . ASN A 1 80 ? -2.385 -7.438 10.186 1.00 83.44 80 ASN A N 1
ATOM 665 C CA . ASN A 1 80 ? -2.980 -6.868 11.388 1.00 83.44 80 ASN A CA 1
ATOM 666 C C . ASN A 1 80 ? -1.953 -5.955 12.048 1.00 83.44 80 ASN A C 1
ATOM 668 O O . AS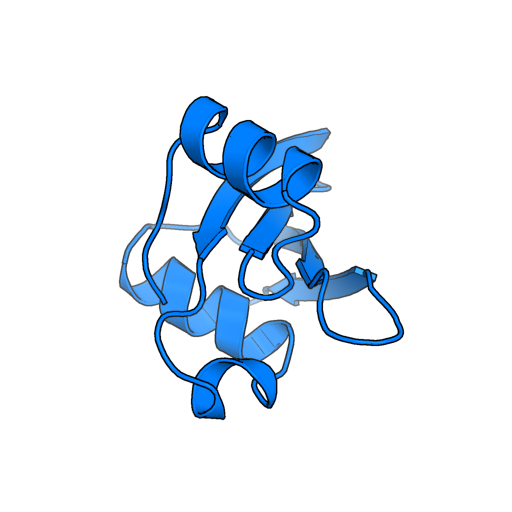N A 1 80 ? -0.973 -6.420 12.628 1.00 83.44 80 ASN A O 1
ATOM 672 N N . PHE A 1 81 ? -2.172 -4.652 11.931 1.00 79.38 81 PHE A N 1
ATOM 673 C CA . PHE A 1 81 ? -1.299 -3.635 12.485 1.00 79.38 81 PHE A CA 1
ATOM 674 C C . PHE A 1 81 ? -1.790 -3.265 13.890 1.00 79.38 81 PHE A C 1
ATOM 676 O O . PHE A 1 81 ? -2.610 -2.366 14.086 1.00 79.38 81 PHE A O 1
ATOM 683 N N . ASN A 1 82 ? -1.311 -4.034 14.868 1.00 69.19 82 ASN A N 1
ATOM 684 C CA . ASN A 1 82 ? -1.547 -3.835 16.294 1.00 69.19 82 ASN A CA 1
ATOM 685 C C . ASN A 1 82 ? -0.230 -3.373 16.925 1.00 69.19 82 ASN A C 1
ATOM 687 O O . ASN A 1 82 ? 0.610 -4.207 17.240 1.00 69.19 82 ASN A O 1
ATOM 691 N N . TYR A 1 83 ? -0.049 -2.054 17.040 1.00 57.81 83 TYR A N 1
ATOM 692 C CA . TYR A 1 83 ? 1.096 -1.431 17.725 1.00 57.81 83 TYR A CA 1
ATOM 693 C C . TYR A 1 83 ? 1.292 -1.984 19.137 1.00 57.81 83 TYR A C 1
ATOM 695 O O . TYR A 1 83 ? 0.256 -2.028 19.858 1.00 57.81 83 TYR A O 1
#

Nearest PDB structures (foldseek):
  1y8x-assembly1_B  TM=4.611E-01  e=1.798E+00  Homo sapiens
  3dbr-assembly3_D  TM=3.804E-01  e=1.330E+00  Homo sapiens
  8fw5-assembly1_D  TM=2.401E-01  e=8.714E-01  Escherichia coli
  5x6v-assembly1_F  TM=2.267E-01  e=2.155E+00  Homo sapiens

Solvent-accessible surface area (backbone atoms only — not comparable to full-atom values): 4769 Å² total; per-residue (Å²): 118,45,82,46,54,71,68,60,49,52,51,37,54,75,68,67,41,45,51,35,33,37,34,30,32,61,80,77,71,40,76,77,47,35,33,33,46,83,49,75,72,58,71,74,52,50,64,63,54,50,50,53,58,52,38,75,76,40,92,68,75,78,45,43,31,38,35,36,35,66,66,46,87,73,40,61,43,81,39,77,44,75,130

pLDDT: mean 83.66, std 6.8, range [57.81, 91.62]

Radius of gyration: 11.73 Å; Cα contacts (8 Å, |Δi|>4): 143; chains: 1; bounding box: 29×23×35 Å

Secondary structure (DSSP, 8-state):
-EEE-HHHHHHHHHTT-TTEEEEEETTTTEEEEEEE--SGGGGG--HHHHHHHHHHHS-PPSEEEEEEETTSSSSEEEEEE--

Mean predicted aligned error: 5.44 Å